Protein AF-A0A4S8LA68-F1 (afdb_monomer_lite)

Sequence (53 aa):
KAYACPLLSCGRLFKRMEHLKRHLRTHTLERPFICPNQGCGKRFSRSDNLGQH

pLDDT: mean 90.91, std 3.42, range [76.69, 95.38]

Secondary structure (DSSP, 8-state):
--EE-S-TTT--EESSHHHHHHHHHHHH----EE--STTT--EESSHHHHHH-

InterPro domains:
  IPR013087 Zinc finger C2H2-type [PF00096] (3-27)
  IPR013087 Zinc finger C2H2-type [PF00096] (33-53)
  IPR013087 Zinc finger C2H2-type [PS00028] (5-27)
  IPR013087 Zinc finger C2H2-type [PS50157] (3-32)
  IPR013087 Zinc finger C2H2-type [PS50157] (33-53)
  IPR013087 Zinc finger C2H2-type [SM00355] (3-27)
  IPR013087 Zinc finger C2H2-type [SM00355] (33-53)
  IPR036236 Zinc finger C2H2 superfamily [SSF57667] (1-53)
  IPR052127 STE12 transcription factor [PTHR47427] (1-53)

Structure (mmCIF, N/CA/C/O backbone):
data_AF-A0A4S8LA68-F1
#
_entry.id   AF-A0A4S8LA68-F1
#
loop_
_atom_site.group_PDB
_atom_site.id
_atom_site.type_symbol
_atom_site.label_atom_id
_atom_site.label_alt_id
_atom_site.label_comp_id
_atom_site.label_asym_id
_atom_site.label_entity_id
_atom_site.label_seq_id
_atom_site.pdbx_PDB_ins_code
_atom_site.Cartn_x
_atom_site.Cartn_y
_atom_site.Cartn_z
_atom_site.occupancy
_atom_site.B_iso_or_equiv
_atom_site.auth_seq_id
_atom_site.auth_comp_id
_atom_site.auth_asym_id
_atom_site.auth_atom_id
_atom_site.pdbx_PDB_model_num
ATOM 1 N N . LYS A 1 1 ? 21.688 -7.135 -11.692 1.00 76.69 1 LYS A N 1
ATOM 2 C CA . LYS A 1 1 ? 20.900 -8.351 -11.364 1.00 76.69 1 LYS A CA 1
ATOM 3 C C . LYS A 1 1 ? 19.489 -7.917 -10.979 1.00 76.69 1 LYS A C 1
ATOM 5 O O . LYS A 1 1 ? 19.372 -7.036 -10.138 1.00 76.69 1 LYS A O 1
ATOM 10 N N . ALA A 1 2 ? 18.455 -8.429 -11.647 1.00 90.62 2 ALA A N 1
ATOM 11 C CA . ALA A 1 2 ? 17.062 -8.096 -11.342 1.00 90.62 2 ALA A CA 1
ATOM 12 C C . ALA A 1 2 ? 16.475 -9.088 -10.324 1.00 90.62 2 ALA A C 1
ATOM 14 O O . ALA A 1 2 ? 16.917 -10.233 -10.247 1.00 90.62 2 ALA A O 1
ATOM 15 N N . TYR A 1 3 ? 15.487 -8.638 -9.558 1.00 93.50 3 TYR A N 1
ATOM 16 C CA . TYR A 1 3 ? 14.737 -9.431 -8.592 1.00 93.50 3 TYR A CA 1
ATOM 17 C C . TYR A 1 3 ? 13.378 -9.783 -9.187 1.00 93.50 3 TYR A C 1
ATOM 19 O O . TYR A 1 3 ? 12.556 -8.894 -9.415 1.00 93.50 3 TYR A O 1
ATOM 27 N N . ALA A 1 4 ? 13.156 -11.064 -9.463 1.00 93.81 4 ALA A N 1
ATOM 28 C CA . ALA A 1 4 ? 11.906 -11.543 -10.035 1.00 93.81 4 ALA A CA 1
ATOM 29 C C . ALA A 1 4 ? 10.856 -11.801 -8.954 1.00 93.81 4 ALA A C 1
ATOM 31 O O . ALA A 1 4 ? 11.174 -12.259 -7.855 1.00 93.81 4 ALA A O 1
ATOM 32 N N . CYS A 1 5 ? 9.598 -11.517 -9.277 1.00 94.44 5 CYS A N 1
ATOM 33 C CA . CYS A 1 5 ? 8.478 -11.986 -8.482 1.00 94.44 5 CYS A CA 1
ATOM 34 C C . CYS A 1 5 ? 8.434 -13.526 -8.529 1.00 94.44 5 CYS A C 1
ATOM 36 O O . CYS A 1 5 ? 8.426 -14.079 -9.627 1.00 94.44 5 CYS A O 1
ATOM 38 N N . PRO A 1 6 ? 8.379 -14.224 -7.379 1.00 90.81 6 PRO A N 1
ATOM 39 C CA . PRO A 1 6 ? 8.303 -15.684 -7.321 1.00 90.81 6 PRO A CA 1
ATOM 40 C C . PRO A 1 6 ? 6.964 -16.230 -7.838 1.00 90.81 6 PRO A C 1
ATOM 42 O O . PRO A 1 6 ? 6.860 -17.410 -8.153 1.00 90.81 6 PRO A O 1
ATOM 45 N N . LEU A 1 7 ? 5.933 -15.382 -7.936 1.00 91.94 7 LEU A N 1
ATOM 46 C CA . LEU A 1 7 ? 4.641 -15.758 -8.497 1.00 91.94 7 LEU A CA 1
ATOM 47 C C . LEU A 1 7 ? 4.723 -15.820 -10.030 1.00 91.94 7 LEU A C 1
ATOM 49 O O . LEU A 1 7 ? 4.858 -14.782 -10.686 1.00 91.94 7 LEU A O 1
ATOM 53 N N . LEU A 1 8 ? 4.601 -17.029 -10.586 1.00 86.44 8 LEU A N 1
ATOM 54 C CA . LEU A 1 8 ? 4.760 -17.295 -12.022 1.00 86.44 8 LEU A CA 1
ATOM 55 C C . LEU A 1 8 ? 3.745 -16.520 -12.882 1.00 86.44 8 LEU A C 1
ATOM 57 O O . LEU A 1 8 ? 4.089 -16.034 -13.953 1.00 86.44 8 LEU A O 1
ATOM 61 N N . SER A 1 9 ? 2.527 -16.317 -12.374 1.00 91.75 9 SER A N 1
ATOM 62 C CA . SER A 1 9 ? 1.477 -15.529 -13.033 1.00 91.75 9 SER A CA 1
ATOM 63 C C . SER A 1 9 ? 1.735 -14.018 -13.046 1.00 91.75 9 SER A C 1
ATOM 65 O O . SER A 1 9 ? 1.078 -13.293 -13.787 1.00 91.75 9 SER A O 1
ATOM 67 N N . CYS A 1 10 ? 2.668 -13.509 -12.233 1.00 92.69 10 CYS A N 1
ATOM 68 C CA . CYS A 1 10 ? 2.914 -12.072 -12.127 1.00 92.69 10 CYS A CA 1
ATOM 69 C C . CYS A 1 10 ? 3.972 -11.572 -13.119 1.00 92.69 10 CYS A C 1
ATOM 71 O O . CYS A 1 10 ? 3.846 -10.461 -13.632 1.00 92.69 10 CYS A O 1
ATOM 73 N N . GLY A 1 11 ? 5.042 -12.346 -13.340 1.00 90.25 11 GLY A N 1
ATOM 74 C CA . GLY A 1 11 ? 6.111 -12.024 -14.298 1.00 90.25 11 GLY A CA 1
ATOM 75 C C . GLY A 1 11 ? 6.890 -10.722 -14.038 1.00 90.25 11 GLY A C 1
ATOM 76 O O . GLY A 1 11 ? 7.725 -10.331 -14.851 1.00 90.25 11 GLY A O 1
ATOM 77 N N . ARG A 1 12 ? 6.641 -10.013 -12.926 1.00 93.50 12 ARG A N 1
ATOM 78 C CA . ARG A 1 12 ? 7.274 -8.715 -12.650 1.00 93.50 12 ARG A CA 1
ATOM 79 C C . ARG A 1 12 ? 8.729 -8.856 -12.224 1.00 93.50 12 ARG A C 1
ATOM 81 O O . ARG A 1 12 ? 9.081 -9.708 -11.409 1.00 93.50 12 ARG A O 1
ATOM 88 N N . LEU A 1 13 ? 9.548 -7.924 -12.707 1.00 95.06 13 LEU A N 1
ATOM 89 C CA . LEU A 1 13 ? 10.961 -7.794 -12.370 1.00 95.06 13 LEU A CA 1
ATOM 90 C C . LEU A 1 13 ? 11.225 -6.440 -11.710 1.00 95.06 13 LEU A C 1
ATOM 92 O O . LEU A 1 13 ? 10.711 -5.406 -12.138 1.00 95.06 13 LEU A O 1
ATOM 96 N N . PHE A 1 14 ? 12.075 -6.434 -10.690 1.00 95.38 14 PHE A N 1
ATOM 97 C CA . PHE A 1 14 ? 12.436 -5.239 -9.938 1.00 95.38 14 PHE A CA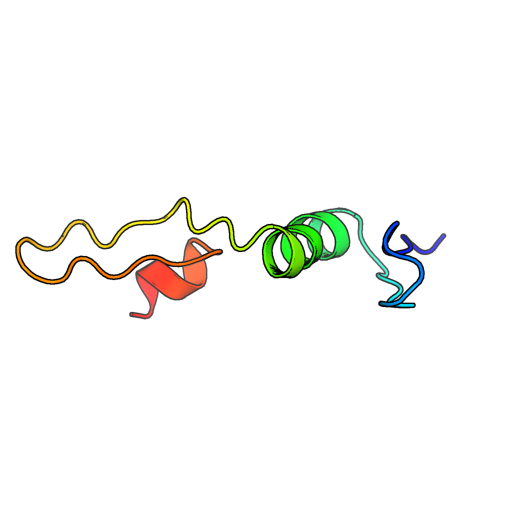 1
ATOM 98 C C . PHE A 1 14 ? 13.944 -5.028 -9.953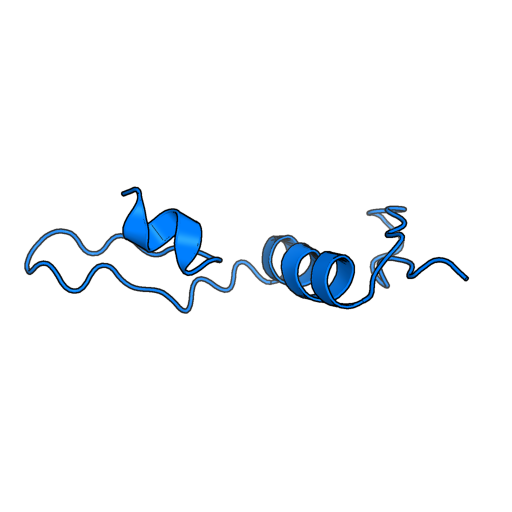 1.00 95.38 14 PHE A C 1
ATOM 100 O O . PHE A 1 14 ? 14.729 -5.964 -9.823 1.00 95.38 14 PHE A O 1
ATOM 107 N N . LYS A 1 15 ? 14.368 -3.768 -10.058 1.00 94.88 15 LYS A N 1
ATOM 108 C CA . LYS A 1 15 ? 15.793 -3.405 -9.997 1.00 94.88 15 LYS A CA 1
ATOM 109 C C . LYS A 1 15 ? 16.379 -3.529 -8.584 1.00 94.88 15 LYS A C 1
ATOM 111 O O . LYS A 1 15 ? 17.590 -3.637 -8.446 1.00 94.88 15 LYS A O 1
ATOM 116 N N . ARG A 1 16 ? 15.534 -3.502 -7.546 1.00 94.81 16 ARG A N 1
ATOM 117 C CA . ARG A 1 16 ? 15.943 -3.521 -6.135 1.00 94.81 16 ARG A CA 1
ATOM 118 C C . ARG A 1 16 ? 15.099 -4.486 -5.307 1.00 94.81 16 ARG A C 1
ATOM 120 O O . ARG A 1 16 ? 13.913 -4.673 -5.595 1.00 94.81 16 ARG A O 1
ATOM 127 N N . MET A 1 17 ? 15.705 -5.068 -4.272 1.00 93.25 17 MET A N 1
ATOM 128 C CA . MET A 1 17 ? 15.065 -6.081 -3.431 1.00 93.25 17 MET A CA 1
ATOM 129 C C . MET A 1 17 ? 13.929 -5.484 -2.596 1.00 93.25 17 MET A C 1
ATOM 131 O O . MET A 1 17 ? 12.884 -6.117 -2.463 1.00 93.25 17 MET A O 1
ATOM 135 N N . GLU A 1 18 ? 14.079 -4.261 -2.071 1.00 92.00 18 GLU A N 1
ATOM 136 C CA . GLU A 1 18 ? 13.018 -3.612 -1.293 1.00 92.00 18 GLU A CA 1
ATOM 137 C C . GLU A 1 18 ? 11.745 -3.385 -2.120 1.00 92.00 18 GLU A C 1
ATOM 139 O O . GLU A 1 18 ? 10.633 -3.522 -1.609 1.00 92.00 18 GLU A O 1
ATOM 144 N N . HIS A 1 19 ? 11.886 -3.128 -3.424 1.00 92.94 19 HIS A N 1
ATOM 145 C CA . HIS A 1 19 ? 10.747 -2.991 -4.327 1.00 92.94 19 HIS A CA 1
ATOM 146 C C . HIS A 1 19 ? 10.037 -4.325 -4.554 1.00 92.94 19 HIS A C 1
ATOM 148 O O . HIS A 1 19 ? 8.807 -4.350 -4.518 1.00 92.94 19 HIS A O 1
ATOM 154 N N . LEU A 1 20 ? 10.790 -5.421 -4.721 1.00 94.06 20 LEU A N 1
ATOM 155 C CA . LEU A 1 20 ? 10.212 -6.763 -4.780 1.00 94.06 20 LEU A CA 1
ATOM 156 C C . LEU A 1 20 ? 9.488 -7.093 -3.467 1.00 94.06 20 LEU A C 1
ATOM 158 O O . LEU A 1 20 ? 8.315 -7.441 -3.504 1.00 94.06 20 LEU A O 1
ATOM 162 N N . LYS A 1 21 ? 10.135 -6.920 -2.306 1.00 90.81 21 LYS A N 1
ATOM 163 C CA . LYS A 1 21 ? 9.518 -7.190 -0.992 1.00 90.81 21 LYS A CA 1
ATOM 164 C C . LYS A 1 21 ? 8.221 -6.405 -0.792 1.00 90.81 21 LYS A C 1
ATOM 166 O O . LYS A 1 21 ? 7.229 -6.963 -0.335 1.00 90.81 21 LYS A O 1
ATOM 171 N N . ARG A 1 22 ? 8.204 -5.122 -1.168 1.00 90.06 22 ARG A N 1
ATOM 172 C CA . ARG A 1 22 ? 6.988 -4.298 -1.139 1.00 90.06 22 ARG A CA 1
ATOM 173 C C . ARG A 1 22 ? 5.918 -4.835 -2.086 1.00 90.06 22 ARG A C 1
ATOM 175 O O . ARG A 1 22 ? 4.751 -4.861 -1.716 1.00 90.06 22 ARG A O 1
ATOM 182 N N . HIS A 1 23 ? 6.305 -5.246 -3.289 1.00 92.31 23 HIS A N 1
ATOM 183 C CA . HIS A 1 23 ? 5.384 -5.829 -4.255 1.00 92.31 23 HIS A CA 1
ATOM 184 C C . HIS A 1 23 ? 4.766 -7.139 -3.755 1.00 92.31 23 HIS A C 1
ATOM 186 O O . HIS A 1 23 ? 3.575 -7.327 -3.946 1.00 92.31 23 HIS A O 1
ATOM 192 N N . LEU A 1 24 ? 5.505 -8.003 -3.054 1.00 91.19 24 LEU A N 1
ATOM 193 C CA . LEU A 1 24 ? 4.953 -9.264 -2.533 1.00 91.19 24 LEU A CA 1
ATOM 194 C C . LEU A 1 24 ? 3.720 -9.062 -1.639 1.00 91.19 24 LEU A C 1
ATOM 196 O O . LEU A 1 24 ? 2.803 -9.878 -1.673 1.00 91.19 24 LEU A O 1
ATOM 200 N N . ARG A 1 25 ? 3.638 -7.932 -0.927 1.00 89.50 25 ARG A N 1
ATOM 201 C CA . ARG A 1 25 ? 2.472 -7.574 -0.101 1.00 89.50 25 ARG A CA 1
ATOM 202 C C . ARG A 1 25 ? 1.189 -7.372 -0.911 1.00 89.50 25 ARG A C 1
ATOM 204 O O . ARG A 1 25 ? 0.101 -7.424 -0.348 1.00 89.50 25 ARG A O 1
ATOM 211 N N . THR A 1 26 ? 1.286 -7.127 -2.223 1.00 88.75 26 THR A N 1
ATOM 212 C CA . THR A 1 26 ? 0.099 -7.046 -3.091 1.00 88.75 26 THR A CA 1
ATOM 213 C C . THR A 1 26 ? -0.511 -8.413 -3.360 1.00 88.75 26 THR A C 1
ATOM 215 O O . THR A 1 26 ? -1.695 -8.478 -3.660 1.00 88.75 26 THR A O 1
ATOM 218 N N . HIS A 1 27 ? 0.277 -9.484 -3.245 1.00 89.69 27 HIS A N 1
ATOM 219 C CA . HIS A 1 27 ? -0.198 -10.858 -3.420 1.00 89.69 27 HIS A CA 1
ATOM 220 C C . HIS A 1 27 ? -0.765 -11.428 -2.123 1.00 89.69 27 HIS A C 1
ATOM 222 O O . HIS A 1 27 ? -1.781 -12.109 -2.155 1.00 89.69 27 HIS A O 1
ATOM 228 N N . THR A 1 28 ? -0.149 -11.117 -0.979 1.00 85.12 28 THR A N 1
ATOM 229 C CA . THR A 1 28 ? -0.604 -11.622 0.329 1.00 85.12 28 THR A CA 1
ATOM 230 C C . THR A 1 28 ? -1.780 -10.838 0.912 1.00 85.12 28 THR A C 1
ATOM 232 O O . THR A 1 28 ? -2.340 -11.246 1.924 1.00 85.12 28 THR A O 1
ATOM 235 N N . LEU A 1 29 ? -2.151 -9.701 0.302 1.00 81.88 29 LEU A N 1
ATOM 236 C CA . LEU A 1 29 ? -3.137 -8.743 0.827 1.00 81.88 29 LEU A CA 1
ATOM 237 C C . LEU A 1 29 ? -2.834 -8.277 2.262 1.00 81.88 29 LEU A C 1
ATOM 239 O O . LEU A 1 29 ? -3.698 -7.707 2.933 1.00 81.88 29 LEU A O 1
ATOM 243 N N . GLU A 1 30 ? -1.598 -8.463 2.729 1.00 85.19 30 GLU A N 1
ATOM 244 C CA . GLU A 1 30 ? -1.195 -8.051 4.062 1.00 85.19 30 GLU A CA 1
ATOM 245 C C . GLU A 1 30 ? -1.195 -6.530 4.160 1.00 85.19 30 GLU A C 1
ATOM 247 O O . GLU A 1 30 ? -0.488 -5.806 3.447 1.00 85.19 30 GLU A O 1
ATOM 252 N N . ARG A 1 31 ? -2.009 -6.040 5.092 1.00 86.25 31 ARG A N 1
ATOM 253 C CA . ARG A 1 31 ? -2.146 -4.622 5.402 1.00 86.25 31 ARG A CA 1
ATOM 254 C C . ARG A 1 31 ? -1.832 -4.396 6.879 1.00 86.25 31 ARG A C 1
ATOM 256 O O . ARG A 1 31 ? -2.757 -4.209 7.669 1.00 86.25 31 ARG A O 1
ATOM 263 N N . PRO A 1 32 ? -0.541 -4.466 7.258 1.00 86.25 32 PRO A N 1
ATOM 264 C CA . PRO A 1 32 ? -0.125 -4.388 8.655 1.00 86.25 32 PRO A CA 1
ATOM 265 C C . PRO A 1 32 ? -0.279 -2.978 9.238 1.00 86.25 32 PRO A C 1
ATOM 267 O O . PRO A 1 32 ? -0.281 -2.817 10.452 1.00 86.25 32 PRO A O 1
ATOM 270 N N . PHE A 1 33 ? -0.409 -1.949 8.396 1.00 91.06 33 PHE A N 1
ATOM 271 C CA . PHE A 1 33 ? -0.528 -0.570 8.854 1.00 91.06 33 PHE A CA 1
ATOM 272 C C . PHE A 1 33 ? -1.998 -0.210 9.007 1.00 91.06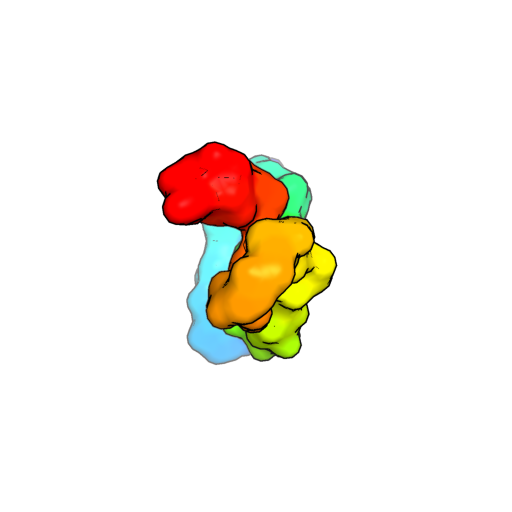 33 PHE A C 1
ATOM 274 O O . PHE A 1 33 ? -2.721 -0.114 8.018 1.00 91.06 33 PHE A O 1
ATOM 281 N N . ILE A 1 34 ? -2.442 -0.025 10.242 1.00 93.31 34 ILE A N 1
ATOM 282 C CA . ILE A 1 34 ? -3.827 0.312 10.565 1.00 93.31 34 ILE A CA 1
ATOM 283 C C . ILE A 1 34 ? -3.878 1.788 10.946 1.00 93.31 34 ILE A C 1
ATOM 285 O O . ILE A 1 34 ? -2.996 2.269 11.656 1.00 93.31 34 ILE A O 1
ATOM 289 N N . CYS A 1 35 ? -4.893 2.505 10.464 1.00 95.06 35 CYS A N 1
ATOM 290 C CA . CYS A 1 35 ? -5.137 3.875 10.890 1.00 95.06 35 CYS A CA 1
ATOM 291 C C . CYS A 1 35 ? -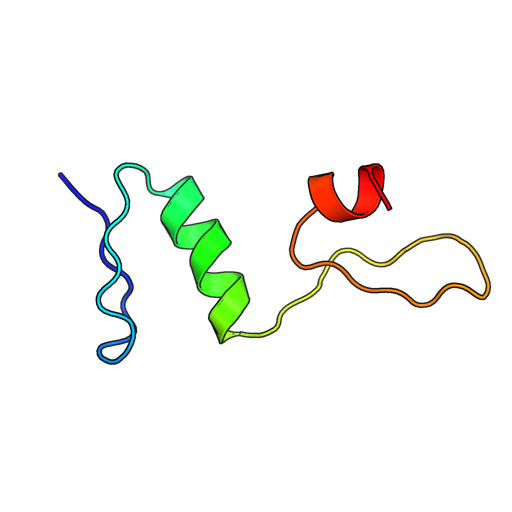5.420 3.891 12.402 1.00 95.06 35 CYS A C 1
ATOM 293 O O . CYS A 1 35 ? -6.379 3.245 12.829 1.00 95.06 35 CYS A O 1
ATOM 295 N N . PRO A 1 36 ? -4.614 4.605 13.211 1.00 92.62 36 PRO A N 1
ATOM 296 C CA . PRO A 1 36 ? -4.798 4.646 14.660 1.00 92.62 36 PRO A CA 1
ATOM 297 C C . PRO A 1 36 ? -6.007 5.498 15.074 1.00 92.62 36 PRO A C 1
ATOM 299 O O . PRO A 1 36 ? -6.399 5.471 16.239 1.00 92.62 36 PRO A O 1
ATOM 302 N N . ASN A 1 37 ? -6.601 6.253 14.139 1.00 91.50 37 ASN A N 1
ATOM 303 C CA . ASN A 1 37 ? -7.776 7.067 14.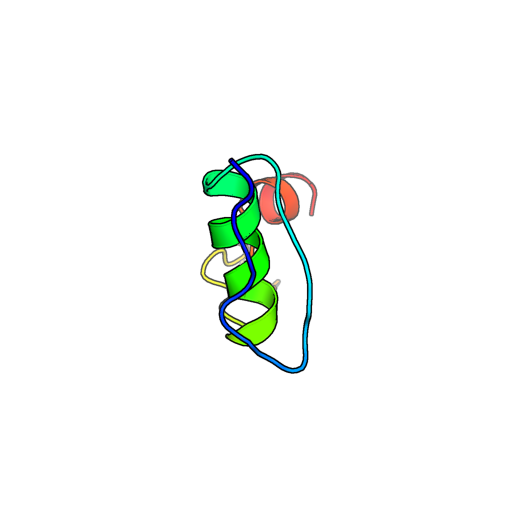407 1.00 91.50 37 ASN A CA 1
ATOM 304 C C . ASN A 1 37 ? -8.988 6.175 14.726 1.00 91.50 37 ASN A C 1
ATOM 306 O O . ASN A 1 37 ? -9.392 5.323 13.923 1.00 91.50 37 ASN A O 1
ATOM 310 N N . GLN A 1 38 ? -9.561 6.387 15.910 1.00 91.19 38 GLN A N 1
ATOM 311 C CA . GLN A 1 38 ? -10.726 5.663 16.403 1.00 91.19 38 GLN A CA 1
ATOM 312 C C . GLN A 1 38 ? -11.917 5.888 15.459 1.00 91.19 38 GLN A C 1
ATOM 314 O O . GLN A 1 38 ? -12.250 7.015 15.112 1.00 91.19 38 GLN A O 1
ATOM 319 N N . GLY A 1 39 ? -12.538 4.798 15.000 1.00 91.00 39 GLY A N 1
ATOM 320 C CA . GLY A 1 39 ? -13.645 4.834 14.034 1.00 91.00 39 GLY A CA 1
ATOM 321 C C . GLY A 1 39 ? -13.243 4.783 12.552 1.00 91.00 39 GLY A C 1
ATOM 322 O O . GLY A 1 39 ? -14.107 4.550 11.714 1.00 91.00 39 GLY A O 1
ATOM 323 N N . CYS A 1 40 ? -11.958 4.924 12.196 1.00 93.75 40 CYS A N 1
ATOM 324 C CA . CYS A 1 40 ? -11.528 4.840 10.793 1.00 93.75 40 CYS A CA 1
ATOM 325 C C . CYS A 1 40 ? -11.408 3.389 10.293 1.00 93.75 40 CYS A C 1
ATOM 327 O O . CYS A 1 40 ? -11.903 3.048 9.219 1.00 93.75 40 CYS A O 1
ATOM 329 N N . GLY A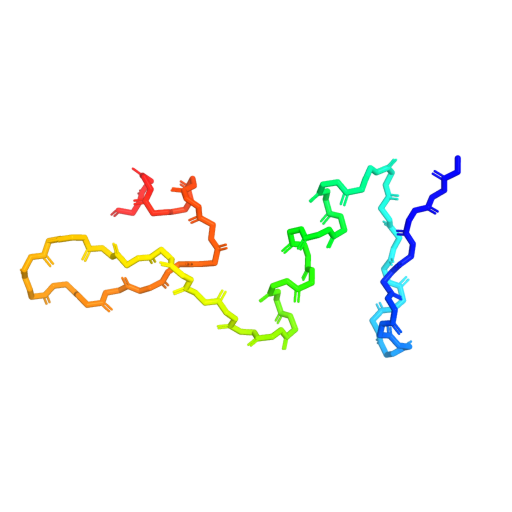 1 41 ? -10.707 2.528 11.043 1.00 87.62 41 GLY A N 1
ATOM 330 C CA . GLY A 1 41 ? -10.544 1.098 10.728 1.00 87.62 41 GLY A CA 1
ATOM 331 C C . GLY A 1 41 ? -9.793 0.770 9.424 1.00 87.62 41 GLY A C 1
ATOM 332 O O . GLY A 1 41 ? -9.609 -0.405 9.100 1.00 87.62 41 GLY A O 1
ATOM 333 N N . LYS A 1 42 ? -9.335 1.774 8.663 1.00 92.19 42 LYS A N 1
ATOM 334 C CA . LYS A 1 42 ? -8.646 1.571 7.382 1.00 92.19 42 LYS A CA 1
ATOM 335 C C . LYS A 1 42 ? -7.284 0.911 7.575 1.00 92.19 42 LYS A C 1
ATOM 337 O O . LYS A 1 42 ? -6.529 1.244 8.487 1.00 92.19 42 LYS A O 1
ATOM 342 N N . ARG A 1 43 ? -6.962 -0.014 6.666 1.00 92.56 43 ARG A N 1
ATOM 343 C CA . ARG A 1 43 ? -5.698 -0.758 6.644 1.00 92.56 43 ARG A CA 1
ATOM 344 C C . ARG A 1 43 ? -4.941 -0.515 5.343 1.00 92.56 43 ARG A C 1
ATOM 346 O O . ARG A 1 43 ? -5.535 -0.535 4.264 1.00 92.56 43 ARG A O 1
ATOM 353 N N . PHE A 1 44 ? -3.625 -0.387 5.440 1.00 91.31 44 PHE A N 1
ATOM 354 C CA . PHE A 1 44 ? -2.707 -0.086 4.348 1.00 91.31 44 PHE A CA 1
ATOM 355 C C . PHE A 1 44 ? -1.585 -1.121 4.285 1.00 91.31 44 PHE A C 1
ATOM 357 O O . PHE A 1 44 ? -1.112 -1.632 5.299 1.00 91.31 44 PHE A O 1
ATOM 364 N N . SER A 1 45 ? -1.129 -1.426 3.070 1.00 90.62 45 SER A N 1
ATOM 365 C CA . SER A 1 45 ? 0.003 -2.335 2.824 1.00 90.62 45 SER A CA 1
ATOM 366 C C . SER A 1 45 ? 1.367 -1.661 3.018 1.00 90.62 45 SER A C 1
ATOM 368 O O . SER A 1 45 ? 2.401 -2.337 3.104 1.00 90.62 45 SER A O 1
ATOM 370 N N . ARG A 1 46 ? 1.380 -0.323 3.105 1.00 89.81 46 ARG A N 1
ATOM 371 C CA . ARG A 1 46 ? 2.574 0.513 3.249 1.00 89.81 46 ARG A CA 1
ATOM 372 C C . ARG A 1 46 ? 2.347 1.644 4.257 1.00 89.81 46 ARG A C 1
ATOM 374 O O . ARG A 1 46 ? 1.239 2.168 4.340 1.00 89.81 46 ARG A O 1
ATOM 381 N N . SER A 1 47 ? 3.401 2.028 4.974 1.00 90.81 47 SER A N 1
ATOM 382 C CA . SER A 1 47 ? 3.371 3.102 5.974 1.00 90.81 47 SER A CA 1
ATOM 383 C C . SER A 1 47 ? 3.214 4.485 5.348 1.00 90.81 47 SER A C 1
ATOM 385 O O . SER A 1 47 ? 2.491 5.313 5.882 1.00 90.81 47 SER A O 1
ATOM 387 N N . ASP A 1 48 ? 3.829 4.725 4.192 1.00 91.19 48 ASP A N 1
ATOM 388 C CA . ASP A 1 48 ? 3.709 5.993 3.467 1.00 91.19 48 ASP A CA 1
ATOM 389 C C . ASP A 1 48 ? 2.296 6.220 2.919 1.00 91.19 48 ASP A C 1
ATOM 391 O O . ASP A 1 48 ? 1.838 7.356 2.840 1.00 91.19 48 ASP A O 1
ATOM 395 N N . ASN A 1 49 ? 1.579 5.140 2.597 1.00 91.81 49 ASN A N 1
ATOM 396 C CA . ASN A 1 49 ? 0.161 5.219 2.258 1.00 91.81 49 ASN A CA 1
ATOM 397 C C . ASN A 1 49 ? -0.700 5.541 3.487 1.00 91.81 49 ASN A C 1
ATOM 399 O O . ASN A 1 49 ? -1.685 6.249 3.341 1.00 91.81 49 ASN A O 1
ATOM 403 N N . LEU A 1 50 ? -0.347 5.026 4.673 1.00 93.81 50 LEU A N 1
ATOM 404 C CA . LEU A 1 50 ? -1.033 5.378 5.920 1.00 93.81 50 LEU A CA 1
ATOM 405 C C . LEU A 1 50 ? -0.773 6.843 6.306 1.00 93.81 50 LEU A C 1
ATOM 407 O O . LEU A 1 50 ? -1.689 7.510 6.754 1.00 93.81 50 LEU A O 1
ATOM 411 N N . GLY A 1 51 ? 0.451 7.346 6.133 1.00 91.44 51 GLY A N 1
ATOM 412 C CA . GLY A 1 51 ? 0.787 8.729 6.491 1.00 91.44 51 GLY A CA 1
ATOM 413 C C . GLY A 1 51 ? 0.137 9.790 5.596 1.00 91.44 51 GLY A C 1
ATOM 414 O O . GLY A 1 51 ? -0.070 10.908 6.046 1.00 91.44 51 GLY A O 1
ATOM 415 N N . GLN A 1 52 ? -0.172 9.451 4.340 1.00 91.19 52 GLN A N 1
ATOM 416 C CA . GLN A 1 52 ? -0.890 10.334 3.405 1.00 91.19 52 GLN A CA 1
ATOM 417 C C . GLN A 1 52 ? -2.414 10.210 3.491 1.00 91.19 52 GLN A C 1
ATOM 419 O O . GLN A 1 52 ? -3.124 11.018 2.896 1.00 91.19 52 GLN A O 1
ATOM 424 N N . HIS A 1 53 ? -2.901 9.152 4.133 1.00 88.69 53 HIS A N 1
ATOM 425 C CA . HIS A 1 53 ? -4.320 8.870 4.266 1.00 88.69 53 HIS A CA 1
ATOM 426 C C . HIS A 1 53 ? -4.963 9.765 5.326 1.00 88.69 53 HIS A C 1
ATOM 428 O O . HIS A 1 53 ? -6.102 10.207 5.037 1.00 88.69 53 HIS A O 1
#

Radius of gyration: 13.62 Å; chains: 1; bounding box: 34×28×31 Å

Foldseek 3Di:
DWDAAPPPVPRDIHPDPVVSVLVVCVVVVDFPDAQPDPPPRDTHSDPVVSVVD

Organism: Dendrothele bispora (strain CBS 962.96) (NCBI:txid1314807)